Protein AF-A0A2J8TW98-F1 (afdb_monomer_lite)

Foldseek 3Di:
DCCVPQQPDDDPPWDQKFKWKFWPPPPDPPDDDDDDDDDDDTDIDIDMDGSPDPPDDDVPPVRTPVVVRSVVCCQQTVDKDKDKDFDWDQDPVRDTHTPDMDIDIWGKDQWDDDPVDDPDDTDRNPVDIDTDDPDD

pLDDT: mean 79.81, std 16.51, range [38.72, 96.19]

InterPro domains:
  IPR019141 Protein of unknown function DUF2045 [PTHR21477] (1-136)

Secondary structure (DSSP, 8-state):
-HHHHHTS---TTS--EEEEEEE---------------PPPP-EEEEEEETT-TTPPPTT-TTEEHHHHHHHHHHHHT--EEEEEEEEEE-TTS-EEEEEEEEEEEEEESEE--SSSTTPPPEE-TTPPEEE----

Radius of gyration: 20.68 Å; chains: 1; bounding box: 40×56×58 Å

Organism: Pongo abelii (NCBI:txid9601)

Sequence (136 aa):
MFSTYFMEKWAPRQDDMLFYVRRKLAYSSSESGADGRKAAEPEVEVEVYRRDSKKLPGLGDPDIDWEESVCLNLILQKLDYMVTCAVCTRADGGDIHIHKKKSQQVFASPSKHPMDSKGEESKISYPNIFFMIDSF

Structure (mmCIF, N/CA/C/O backbone):
data_AF-A0A2J8TW98-F1
#
_entry.id   AF-A0A2J8TW98-F1
#
loop_
_atom_site.group_PDB
_atom_site.id
_atom_site.type_symbol
_atom_site.label_atom_id
_atom_site.label_alt_id
_atom_site.label_comp_id
_atom_site.label_asym_id
_atom_site.label_entity_id
_atom_site.label_seq_id
_atom_site.pdbx_PDB_ins_code
_atom_site.Cartn_x
_atom_site.Cartn_y
_atom_site.Cartn_z
_atom_site.occupancy
_atom_site.B_iso_or_equiv
_atom_site.auth_seq_id
_atom_site.auth_comp_id
_atom_site.auth_asym_id
_atom_site.auth_atom_id
_atom_site.pdbx_PDB_model_num
ATOM 1 N N . MET A 1 1 ? -16.839 -4.477 5.425 1.00 66.81 1 MET A N 1
ATOM 2 C CA . MET A 1 1 ? -15.920 -4.585 4.268 1.00 66.81 1 MET A CA 1
ATOM 3 C C . MET A 1 1 ? -14.513 -4.976 4.709 1.00 66.81 1 MET A C 1
ATOM 5 O O . MET A 1 1 ? -13.977 -5.929 4.169 1.00 66.81 1 MET A O 1
ATOM 9 N N . PHE A 1 2 ? -13.924 -4.322 5.715 1.00 79.44 2 PHE A N 1
ATOM 10 C CA . PHE A 1 2 ? -12.594 -4.700 6.218 1.00 79.44 2 PHE A CA 1
ATOM 11 C C . PHE A 1 2 ? -12.524 -6.151 6.747 1.00 79.44 2 PHE A C 1
ATOM 13 O O . PHE A 1 2 ? -11.711 -6.944 6.273 1.00 79.44 2 PHE A O 1
ATOM 20 N N . SER A 1 3 ? -13.435 -6.545 7.648 1.00 75.25 3 SER A N 1
ATOM 21 C CA . SER A 1 3 ? -13.457 -7.895 8.245 1.00 75.25 3 SER A CA 1
ATOM 22 C C . SER A 1 3 ? -13.550 -9.019 7.204 1.00 75.25 3 SER A C 1
ATOM 24 O O . SER A 1 3 ? -12.787 -9.984 7.248 1.00 75.25 3 SER A O 1
ATOM 26 N N . THR A 1 4 ? -14.415 -8.849 6.205 1.00 74.19 4 THR A N 1
ATOM 27 C CA . THR A 1 4 ? -14.681 -9.849 5.163 1.00 74.19 4 THR A CA 1
ATOM 28 C C . THR A 1 4 ? -13.463 -10.151 4.286 1.00 74.19 4 THR A C 1
ATOM 30 O O . THR A 1 4 ? -13.318 -11.270 3.795 1.00 74.19 4 THR A O 1
ATOM 33 N N . TYR A 1 5 ? -12.578 -9.170 4.069 1.00 73.38 5 TYR A N 1
ATOM 34 C CA . TYR A 1 5 ? -11.394 -9.335 3.214 1.00 73.38 5 TYR A CA 1
ATOM 35 C C . TYR A 1 5 ? -10.124 -9.709 3.986 1.00 73.38 5 TYR A C 1
ATOM 37 O O . TYR A 1 5 ? -9.270 -10.414 3.433 1.00 73.38 5 TYR A O 1
ATOM 45 N N . PHE A 1 6 ? -10.000 -9.254 5.236 1.00 78.62 6 PHE A N 1
ATOM 46 C CA . PHE A 1 6 ? -8.739 -9.315 5.982 1.00 78.62 6 PHE A CA 1
ATOM 47 C C . PHE A 1 6 ? -8.799 -10.098 7.296 1.00 78.62 6 PHE A C 1
ATOM 49 O O . PHE A 1 6 ? -7.746 -10.469 7.808 1.00 78.62 6 PHE A O 1
ATOM 56 N N . MET A 1 7 ? -9.989 -10.391 7.831 1.00 74.88 7 MET A N 1
ATOM 57 C CA . MET A 1 7 ? -10.146 -11.150 9.082 1.00 74.88 7 MET A CA 1
ATOM 58 C C . MET A 1 7 ? -10.728 -12.550 8.851 1.00 74.88 7 MET A C 1
ATOM 60 O O . MET A 1 7 ? -10.280 -13.503 9.479 1.00 74.88 7 MET A O 1
ATOM 64 N N . GLU A 1 8 ? -11.693 -12.696 7.940 1.00 67.38 8 GLU A N 1
ATOM 65 C CA . GLU A 1 8 ? -12.462 -13.943 7.780 1.00 67.38 8 GLU A CA 1
ATOM 66 C C . GLU A 1 8 ? -11.818 -14.968 6.828 1.00 67.38 8 GLU A C 1
ATOM 68 O O . GLU A 1 8 ? -12.005 -16.173 6.994 1.00 67.38 8 GLU A O 1
ATOM 73 N N . LYS A 1 9 ? -11.054 -14.524 5.821 1.00 61.97 9 LYS A N 1
ATOM 74 C CA . LYS A 1 9 ? -10.457 -15.407 4.804 1.00 61.97 9 LYS A CA 1
ATOM 75 C C . LYS A 1 9 ? -8.976 -15.633 5.084 1.00 61.97 9 LYS A C 1
ATOM 77 O O . LYS A 1 9 ? -8.152 -14.763 4.814 1.00 61.97 9 LYS A O 1
ATOM 82 N N . TRP A 1 10 ? -8.640 -16.815 5.597 1.00 59.25 10 TRP A N 1
ATOM 83 C CA . TRP A 1 10 ? -7.259 -17.213 5.865 1.00 59.25 10 TRP A CA 1
ATOM 84 C C . TRP A 1 10 ? -6.650 -17.913 4.644 1.00 59.25 10 TRP A C 1
ATOM 86 O O . TRP A 1 10 ? -7.159 -18.938 4.192 1.00 59.25 10 TRP A O 1
ATOM 96 N N . ALA A 1 11 ? -5.556 -17.367 4.111 1.00 61.38 11 ALA A N 1
ATOM 97 C CA . ALA A 1 11 ? -4.718 -18.041 3.126 1.00 61.38 11 ALA A CA 1
ATOM 98 C C . ALA A 1 11 ? -3.327 -18.276 3.748 1.00 61.38 11 ALA A C 1
ATOM 100 O O . ALA A 1 11 ? -2.731 -17.309 4.220 1.00 61.38 11 ALA A O 1
ATOM 101 N N . PRO A 1 12 ? -2.762 -19.500 3.717 1.00 55.34 12 PRO A N 1
ATOM 102 C CA . PRO A 1 12 ? -1.503 -19.848 4.401 1.00 55.34 12 PRO A CA 1
ATOM 103 C C . PRO A 1 12 ? -0.247 -19.049 4.000 1.00 55.34 12 PRO A C 1
ATOM 105 O O . PRO A 1 12 ? 0.811 -19.252 4.582 1.00 55.34 12 PRO A O 1
ATOM 108 N N . ARG A 1 13 ? -0.332 -18.192 2.976 1.00 60.03 13 ARG A N 1
ATOM 109 C CA . ARG A 1 13 ? 0.769 -17.359 2.462 1.00 60.03 13 ARG A CA 1
ATOM 110 C C . ARG A 1 13 ? 0.555 -15.857 2.674 1.00 60.03 13 ARG A C 1
ATOM 112 O O . ARG A 1 13 ? 1.344 -15.072 2.167 1.00 60.03 13 ARG A O 1
ATOM 119 N N . GLN A 1 14 ? -0.528 -15.454 3.338 1.00 67.06 14 GLN A N 1
ATOM 120 C CA . GLN A 1 14 ? -0.832 -14.040 3.555 1.00 67.06 14 GLN A CA 1
ATOM 121 C C . GLN A 1 14 ? -0.274 -13.561 4.889 1.00 67.06 14 GLN A C 1
ATOM 123 O O . GLN A 1 14 ? -0.418 -14.249 5.898 1.00 67.06 14 GLN A O 1
ATOM 128 N N . ASP A 1 15 ? 0.323 -12.371 4.855 1.00 74.00 15 ASP A N 1
ATOM 129 C CA . ASP A 1 15 ? 0.816 -11.637 6.019 1.00 74.00 15 ASP A CA 1
ATOM 130 C C . ASP A 1 15 ? -0.267 -11.564 7.122 1.00 74.00 15 ASP A C 1
ATOM 132 O O . ASP A 1 15 ? -1.473 -11.456 6.839 1.00 74.00 15 ASP A O 1
ATOM 136 N N . ASP A 1 16 ? 0.148 -11.723 8.381 1.00 86.56 16 ASP A N 1
ATOM 137 C CA . ASP A 1 16 ? -0.719 -11.671 9.559 1.00 86.56 16 ASP A CA 1
ATOM 138 C C . ASP A 1 16 ? -0.860 -10.254 10.123 1.00 86.56 16 ASP A C 1
ATOM 140 O O . ASP A 1 16 ? -1.681 -10.038 11.013 1.00 86.56 16 ASP A O 1
ATOM 144 N N . MET A 1 17 ? -0.113 -9.288 9.595 1.00 90.50 17 MET A N 1
ATOM 145 C CA . MET A 1 17 ? -0.207 -7.881 9.961 1.00 90.50 17 MET A CA 1
ATOM 146 C C . MET A 1 17 ? -1.468 -7.238 9.369 1.00 90.50 17 MET A C 1
ATOM 148 O O . MET A 1 17 ? -1.934 -7.594 8.290 1.00 90.50 17 MET A O 1
ATOM 152 N N . LEU A 1 18 ? -2.037 -6.273 10.080 1.00 92.81 18 LEU A N 1
ATOM 153 C CA . LEU A 1 18 ? -3.174 -5.455 9.676 1.00 92.81 18 LEU A CA 1
ATOM 154 C C . LEU A 1 18 ? -2.823 -3.994 9.929 1.00 92.81 18 LEU A C 1
ATOM 156 O O . LEU A 1 18 ? -2.384 -3.641 11.025 1.00 92.81 18 LEU A O 1
ATOM 160 N N . PHE A 1 19 ? -3.030 -3.166 8.911 1.00 94.12 19 PHE A N 1
ATOM 161 C CA . PHE A 1 19 ? -2.696 -1.744 8.937 1.00 94.12 19 PHE A CA 1
ATOM 162 C C . PHE A 1 19 ? -3.965 -0.912 9.117 1.00 94.12 19 PHE A C 1
ATOM 164 O O . PHE A 1 19 ? -4.920 -1.069 8.357 1.00 94.12 19 PHE A O 1
ATOM 171 N N . TYR A 1 20 ? -3.979 -0.029 10.105 1.00 94.50 20 TYR A N 1
ATOM 172 C CA . TYR A 1 20 ? -5.122 0.814 10.428 1.00 94.50 20 TYR A CA 1
ATOM 173 C C . TYR A 1 20 ? -4.718 2.276 10.315 1.00 94.50 20 TYR A C 1
ATOM 175 O O . TYR A 1 20 ? -3.782 2.719 10.973 1.00 94.50 20 TYR A O 1
ATOM 183 N N . VAL A 1 21 ? -5.418 3.018 9.463 1.00 94.50 21 VAL A N 1
ATOM 184 C CA . VAL A 1 21 ? -5.194 4.449 9.260 1.00 94.50 21 VAL A CA 1
ATOM 185 C C . VAL A 1 21 ? -6.082 5.208 10.238 1.00 94.50 21 VAL A C 1
ATOM 187 O O . VAL A 1 21 ? -7.307 5.130 10.155 1.00 94.50 21 VAL A O 1
ATOM 190 N N . ARG A 1 22 ? -5.476 5.936 11.174 1.00 92.25 22 ARG A N 1
ATOM 191 C CA . ARG A 1 22 ? -6.174 6.767 12.158 1.00 92.25 22 ARG A CA 1
ATOM 192 C C . ARG A 1 22 ? -6.080 8.224 11.730 1.00 92.25 22 ARG A C 1
ATOM 194 O O . ARG A 1 22 ? -4.992 8.738 11.460 1.00 92.25 22 ARG A O 1
ATOM 201 N N . ARG A 1 23 ? -7.223 8.908 11.673 1.00 84.94 23 ARG A N 1
ATOM 202 C CA . ARG A 1 23 ? -7.255 10.357 11.442 1.00 84.94 23 ARG A CA 1
ATOM 203 C C . ARG A 1 23 ? -7.297 11.040 12.795 1.00 84.94 23 ARG A C 1
ATOM 205 O O . ARG A 1 23 ? -8.311 10.960 13.485 1.00 84.94 23 ARG A O 1
ATOM 212 N N . LYS A 1 24 ? -6.240 11.762 13.175 1.00 74.12 24 LYS A N 1
ATOM 213 C CA . LYS A 1 24 ? -6.385 12.711 14.280 1.00 74.12 24 LYS A CA 1
ATOM 214 C C . LYS A 1 24 ? -7.264 13.858 13.802 1.00 74.12 24 LYS A C 1
ATOM 216 O O . LYS A 1 24 ? -6.839 14.708 13.021 1.00 74.12 24 LYS A O 1
ATOM 221 N N . LEU A 1 25 ? -8.505 13.887 14.283 1.00 58.28 25 LEU A N 1
ATOM 222 C CA . LEU A 1 25 ? -9.306 15.103 14.254 1.00 58.28 25 LEU A CA 1
ATOM 223 C C . LEU A 1 25 ? -8.503 16.168 15.003 1.00 58.28 25 LEU A C 1
ATOM 225 O O . LEU A 1 25 ? -8.240 16.024 16.197 1.00 58.28 25 LEU A O 1
ATOM 229 N N . ALA A 1 26 ? -8.087 17.219 14.298 1.00 51.19 26 ALA A N 1
ATOM 230 C CA . ALA A 1 26 ? -7.507 18.405 14.908 1.00 51.19 26 ALA A CA 1
ATOM 231 C C . ALA A 1 26 ? -8.598 19.104 15.733 1.00 51.19 26 ALA A C 1
ATOM 233 O O . ALA A 1 26 ? -9.196 20.087 15.298 1.00 51.19 26 ALA A O 1
ATOM 234 N N . TYR A 1 27 ? -8.924 18.563 16.906 1.00 45.75 27 TYR A N 1
ATOM 235 C CA . TYR A 1 27 ? -9.837 19.201 17.838 1.00 45.75 27 TYR A CA 1
ATOM 236 C C . TYR A 1 27 ? -9.094 20.393 18.443 1.00 45.75 27 TYR A C 1
ATOM 238 O O . TYR A 1 27 ? -8.328 20.263 19.391 1.00 45.75 27 TYR A O 1
ATOM 246 N N . SER A 1 28 ? -9.245 21.537 17.774 1.00 45.97 28 SER A N 1
ATOM 247 C CA . SER A 1 28 ? -9.192 22.893 18.317 1.00 45.97 28 SER A CA 1
ATOM 248 C C . SER A 1 28 ? -8.372 23.062 19.603 1.00 45.97 28 SER A C 1
ATOM 250 O O . SER A 1 28 ? -8.918 23.002 20.704 1.00 45.97 28 SER A O 1
ATOM 252 N N . SER A 1 29 ? -7.097 23.437 19.472 1.00 38.72 29 SER A N 1
ATOM 253 C CA . SER A 1 29 ? -6.518 24.344 20.466 1.00 38.72 29 SER A CA 1
ATOM 254 C C . SER A 1 29 ? -7.148 25.716 20.222 1.00 38.72 29 SER A C 1
ATOM 256 O O . SER A 1 29 ? -6.622 26.542 19.477 1.00 38.72 29 SER A O 1
ATOM 258 N N . SER A 1 30 ? -8.344 25.926 20.769 1.00 47.84 30 SER A N 1
ATOM 259 C CA . SER A 1 30 ? -8.847 27.272 21.009 1.00 47.84 30 SER A CA 1
ATOM 260 C C . SER A 1 30 ? -7.894 27.972 21.975 1.00 47.84 30 SER A C 1
ATOM 262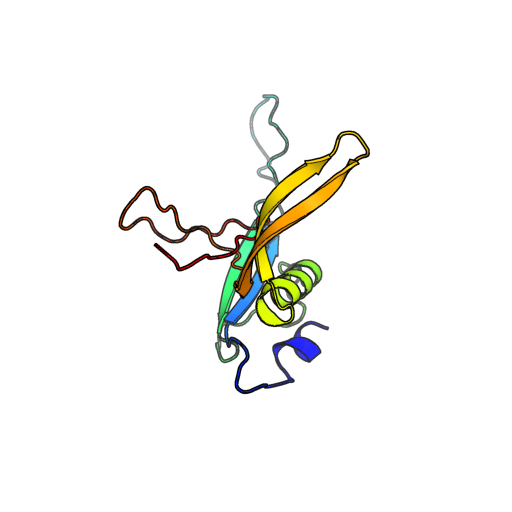 O O . SER A 1 30 ? -7.433 27.359 22.933 1.00 47.84 30 SER A O 1
ATOM 264 N N . GLU A 1 31 ? -7.652 29.252 21.703 1.00 50.19 31 GLU A N 1
ATOM 265 C CA . GLU A 1 31 ? -6.787 30.187 22.432 1.00 50.19 31 GLU A CA 1
ATOM 266 C C . GLU A 1 31 ? -5.290 30.109 22.099 1.00 50.19 31 GLU A C 1
ATOM 268 O O . GLU A 1 31 ? -4.513 29.384 22.714 1.00 50.19 31 GLU A O 1
ATOM 273 N N . SER A 1 32 ? -4.860 30.947 21.147 1.00 40.78 32 SER A N 1
ATOM 274 C CA . SER A 1 32 ? -3.916 32.058 21.396 1.00 40.78 32 SER A CA 1
ATOM 275 C C . SER A 1 32 ? -3.210 32.497 20.109 1.00 40.78 32 SER A C 1
ATOM 277 O O . SER A 1 32 ? -2.424 31.744 19.540 1.00 40.78 32 SER A O 1
ATOM 279 N N . GLY A 1 33 ? -3.411 33.764 19.736 1.00 39.47 33 GLY A N 1
ATOM 280 C CA . GLY A 1 33 ? -2.399 34.560 19.038 1.00 39.47 33 GLY A CA 1
ATOM 281 C C . GLY A 1 33 ? -2.395 34.482 17.514 1.00 39.47 33 GLY A C 1
ATOM 282 O O . GLY A 1 33 ? -2.173 33.435 16.917 1.00 39.47 33 GLY A O 1
ATOM 283 N N . ALA A 1 34 ? -2.599 35.647 16.905 1.00 47.34 34 ALA A N 1
ATOM 284 C CA . ALA A 1 34 ? -2.421 35.919 15.492 1.00 47.34 34 ALA A CA 1
ATOM 285 C C . ALA A 1 34 ? -1.045 35.461 14.985 1.00 47.34 34 ALA A C 1
ATOM 287 O O . ALA A 1 34 ? -0.030 35.967 15.443 1.00 47.34 34 ALA A O 1
ATOM 288 N N . ASP A 1 35 ? -1.025 34.545 14.020 1.00 45.78 35 ASP A N 1
ATOM 289 C CA . ASP A 1 35 ? -0.054 34.556 12.927 1.00 45.78 35 ASP A CA 1
ATOM 290 C C . ASP A 1 35 ? -0.489 33.559 11.850 1.00 45.78 35 ASP A C 1
ATOM 292 O O . ASP A 1 35 ? -1.120 32.546 12.160 1.00 45.78 35 ASP A O 1
ATOM 296 N N . GLY A 1 36 ? -0.194 33.862 10.585 1.00 52.44 36 GLY A N 1
ATOM 297 C CA . GLY A 1 36 ? -0.630 33.123 9.392 1.00 52.44 36 GLY A CA 1
ATOM 298 C C . GLY A 1 36 ? -0.155 31.667 9.345 1.00 52.44 36 GLY A C 1
ATOM 299 O O . GLY A 1 36 ? 0.761 31.318 8.601 1.00 52.44 36 GLY A O 1
ATOM 300 N N . ARG A 1 37 ? -0.787 30.794 10.133 1.00 46.53 37 ARG A N 1
ATOM 301 C CA . ARG A 1 37 ? -0.489 29.363 10.184 1.00 46.53 37 ARG A CA 1
ATOM 302 C C . ARG A 1 37 ? -1.025 28.688 8.925 1.00 46.53 37 ARG A C 1
ATOM 304 O O . ARG A 1 37 ? -2.231 28.665 8.688 1.00 46.53 37 ARG A O 1
ATOM 311 N N . LYS A 1 38 ? -0.109 28.100 8.144 1.00 49.66 38 LYS A N 1
ATOM 312 C CA . LYS A 1 38 ? -0.422 27.008 7.210 1.00 49.66 38 LYS A CA 1
ATOM 313 C C . LYS A 1 38 ? -1.374 26.054 7.932 1.00 49.66 38 LYS A C 1
ATOM 315 O O . LYS A 1 38 ? -1.080 25.685 9.071 1.00 49.66 38 LYS A O 1
ATOM 320 N N . ALA A 1 39 ? -2.503 25.715 7.309 1.00 53.28 39 ALA A N 1
ATOM 321 C CA . ALA A 1 39 ? -3.402 24.694 7.834 1.00 53.28 39 ALA A CA 1
ATOM 322 C C . ALA A 1 39 ? -2.547 23.484 8.228 1.00 53.28 39 ALA A C 1
ATOM 324 O O . ALA A 1 39 ? -1.782 22.991 7.399 1.00 53.28 39 ALA A O 1
ATOM 325 N N . ALA A 1 40 ? -2.578 23.105 9.508 1.00 54.56 40 ALA A N 1
ATOM 326 C CA . ALA A 1 40 ? -1.865 21.928 9.976 1.00 54.56 40 ALA A CA 1
ATOM 327 C C . ALA A 1 40 ? -2.373 20.754 9.138 1.00 54.56 40 ALA A C 1
ATOM 329 O O . ALA A 1 40 ? -3.579 20.493 9.137 1.00 54.56 40 ALA A O 1
ATOM 330 N N . GLU A 1 41 ? -1.491 20.126 8.356 1.00 57.38 41 GLU A N 1
ATOM 331 C CA . GLU A 1 41 ? -1.890 18.940 7.611 1.00 57.38 41 GLU A CA 1
ATOM 332 C C . GLU A 1 41 ? -2.415 17.911 8.615 1.00 57.38 41 GLU A C 1
ATOM 334 O O . GLU A 1 41 ? -1.836 17.782 9.701 1.00 57.38 41 GLU A O 1
ATOM 339 N N . PRO A 1 42 ? -3.540 17.243 8.313 1.00 59.25 42 PRO A N 1
ATOM 340 C CA . PRO A 1 42 ? -4.094 16.243 9.207 1.00 59.25 42 PRO A CA 1
ATOM 341 C C . PRO A 1 42 ? -3.005 15.217 9.524 1.00 59.25 42 PRO A C 1
ATOM 343 O O . PRO A 1 42 ? -2.442 14.597 8.624 1.00 59.25 42 PRO A O 1
ATOM 346 N N . GLU A 1 43 ? -2.676 15.081 10.807 1.00 72.75 43 GLU A N 1
ATOM 347 C CA . GLU A 1 43 ? -1.691 14.107 11.259 1.00 72.75 43 GLU A CA 1
ATOM 348 C C . GLU A 1 43 ? -2.324 12.719 11.097 1.00 72.75 43 GLU A C 1
ATOM 350 O O . GLU A 1 43 ? -3.272 12.360 11.803 1.00 72.75 43 GLU A O 1
ATOM 355 N N . VAL A 1 44 ? -1.853 11.979 10.094 1.00 83.06 44 VAL A N 1
ATOM 356 C CA . VAL A 1 44 ? -2.293 10.613 9.817 1.00 83.06 44 VAL A CA 1
ATOM 357 C C . VAL A 1 44 ? -1.331 9.652 10.495 1.00 83.06 44 VAL A C 1
ATOM 359 O O . VAL A 1 44 ? -0.123 9.697 10.264 1.00 83.06 44 VAL A O 1
ATOM 362 N N . GLU A 1 45 ? -1.878 8.768 11.320 1.00 90.19 45 GLU A N 1
ATOM 363 C CA . GLU A 1 45 ? -1.122 7.750 12.039 1.00 90.19 45 GLU A CA 1
ATOM 364 C C . GLU A 1 45 ? -1.497 6.367 11.501 1.00 90.19 45 GLU A C 1
ATOM 366 O O . GLU A 1 45 ? -2.671 6.092 11.250 1.00 90.19 45 GLU A O 1
ATOM 371 N N . VAL A 1 46 ? -0.503 5.502 11.286 1.00 92.69 46 VAL A N 1
ATOM 372 C CA . VAL A 1 46 ? -0.736 4.112 10.874 1.00 92.69 46 VAL A CA 1
ATOM 373 C C . VAL A 1 46 ? -0.399 3.199 12.038 1.00 92.69 46 VAL A C 1
ATOM 375 O O . VAL A 1 46 ? 0.766 3.037 12.398 1.00 92.69 46 VAL A O 1
ATOM 378 N N . GLU A 1 47 ? -1.426 2.578 12.600 1.00 93.62 47 GLU A N 1
ATOM 379 C CA . GLU A 1 47 ? -1.282 1.550 13.619 1.00 93.62 47 GLU A CA 1
ATOM 380 C C . GLU A 1 47 ? -1.168 0.181 12.950 1.00 93.62 47 GLU A C 1
ATOM 382 O O . GLU A 1 47 ? -1.856 -0.115 11.968 1.00 93.62 47 GLU A O 1
ATOM 387 N N . VAL A 1 48 ? -0.297 -0.675 13.484 1.00 92.56 48 VAL A N 1
ATOM 388 C CA . VAL A 1 48 ? -0.068 -2.008 12.928 1.00 92.56 48 VAL A CA 1
ATOM 389 C C . VAL A 1 48 ? -0.243 -3.053 14.011 1.00 92.56 48 VAL A C 1
ATOM 391 O O . VAL A 1 48 ? 0.405 -3.012 15.057 1.00 92.56 48 VAL A O 1
ATOM 394 N N . TYR A 1 49 ? -1.113 -4.017 13.742 1.00 93.19 49 TYR A N 1
ATOM 395 C CA . TYR A 1 49 ? -1.408 -5.105 14.662 1.00 93.19 49 TYR A CA 1
ATOM 396 C C . TYR A 1 49 ? -1.370 -6.432 13.935 1.00 93.19 49 TYR A C 1
ATOM 398 O O . TYR A 1 49 ? -1.755 -6.524 12.776 1.00 93.19 49 TYR A O 1
ATOM 406 N N . ARG A 1 50 ? -0.997 -7.494 14.644 1.00 90.25 50 ARG A N 1
ATOM 407 C CA . ARG A 1 50 ? -1.287 -8.842 14.161 1.00 90.25 50 ARG A CA 1
ATOM 408 C C . ARG A 1 50 ? -2.783 -9.116 14.204 1.00 90.25 50 ARG A C 1
ATOM 410 O O . ARG A 1 50 ? -3.476 -8.661 15.114 1.00 90.25 50 ARG A O 1
ATOM 417 N N . ARG A 1 51 ? -3.268 -9.912 13.256 1.00 88.12 51 ARG A N 1
ATOM 418 C CA . ARG A 1 51 ? -4.672 -10.316 13.100 1.00 88.12 51 ARG A CA 1
ATOM 419 C C . ARG A 1 51 ? -5.246 -11.022 14.332 1.00 88.12 51 ARG A C 1
ATOM 421 O O . ARG A 1 51 ? -6.452 -10.985 14.535 1.00 88.12 51 ARG A O 1
ATOM 428 N N . ASP A 1 52 ? -4.416 -11.669 15.142 1.00 88.31 52 ASP A N 1
ATOM 429 C CA . ASP A 1 52 ? -4.813 -12.351 16.381 1.00 88.31 52 ASP A CA 1
ATOM 430 C C . ASP A 1 52 ? -4.649 -11.478 17.642 1.00 88.31 52 ASP A C 1
ATOM 432 O O . ASP A 1 52 ? -4.879 -11.934 18.766 1.00 88.31 52 ASP A O 1
ATOM 436 N N . SER A 1 53 ? -4.265 -10.210 17.476 1.00 91.06 53 SER A N 1
ATOM 437 C CA . SER A 1 53 ? -4.053 -9.292 18.588 1.00 91.06 53 SER A CA 1
ATOM 438 C C . SER A 1 53 ? -5.347 -9.039 19.361 1.00 91.06 53 SER A C 1
ATOM 440 O O . SER A 1 53 ? -6.398 -8.728 18.807 1.00 91.06 53 SER A O 1
ATOM 442 N N . LYS A 1 54 ? -5.254 -9.056 20.693 1.00 90.75 54 LYS A N 1
ATOM 443 C CA . LYS A 1 54 ? -6.354 -8.639 21.582 1.00 90.75 54 LYS A CA 1
ATOM 444 C C . LYS A 1 54 ? -6.567 -7.121 21.609 1.00 90.75 54 LYS A C 1
ATOM 446 O O . LYS A 1 54 ? -7.500 -6.658 22.253 1.00 90.75 54 LYS A O 1
ATOM 451 N N . LYS A 1 55 ? -5.674 -6.356 20.974 1.00 92.50 55 LYS A N 1
ATOM 452 C CA . LYS A 1 55 ? -5.681 -4.885 20.938 1.00 92.50 55 LYS A CA 1
ATOM 453 C C . LYS A 1 55 ? -6.192 -4.327 19.607 1.00 92.50 55 LYS A C 1
ATOM 455 O O . LYS A 1 55 ? -5.930 -3.169 19.314 1.00 92.50 55 LYS A O 1
ATOM 460 N N . LEU A 1 56 ? -6.842 -5.151 18.783 1.00 91.44 56 LEU A N 1
ATOM 461 C CA . LEU A 1 56 ? -7.376 -4.684 17.507 1.00 91.44 56 LEU A CA 1
ATOM 462 C C . LEU A 1 56 ? -8.434 -3.594 17.726 1.00 91.44 56 LEU A C 1
ATOM 464 O O . LEU A 1 56 ? -9.258 -3.741 18.637 1.00 91.44 56 LEU A O 1
ATOM 468 N N . PRO A 1 57 ? -8.455 -2.546 16.883 1.00 92.31 57 PRO A N 1
ATOM 469 C CA . PRO A 1 57 ? -9.530 -1.566 16.887 1.00 92.31 57 PRO A CA 1
ATOM 470 C C . PRO A 1 57 ? -10.899 -2.235 16.717 1.00 92.31 57 PRO A C 1
ATOM 472 O O . PRO A 1 57 ? -11.058 -3.185 15.941 1.00 92.31 57 PRO A O 1
ATOM 475 N N . GLY A 1 58 ? -11.900 -1.738 17.445 1.00 90.25 58 GLY A N 1
ATOM 476 C CA . GLY A 1 58 ? -13.272 -2.232 17.335 1.00 90.25 58 GLY A CA 1
ATOM 477 C C . GLY A 1 58 ? -13.850 -1.930 15.953 1.00 90.25 58 GLY A C 1
ATOM 478 O O . GLY A 1 58 ? -13.652 -0.841 15.424 1.00 90.25 58 GLY A O 1
ATOM 479 N N . LEU A 1 59 ? -14.582 -2.872 15.352 1.00 87.25 59 LEU A N 1
ATOM 480 C CA . LEU A 1 59 ? -15.223 -2.6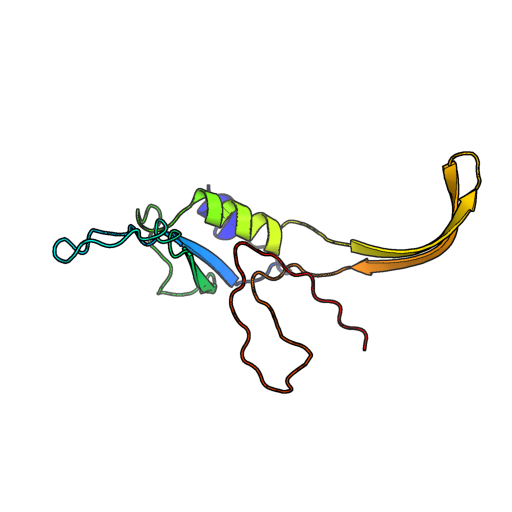37 14.054 1.00 87.25 59 LEU A CA 1
ATOM 481 C C . LEU A 1 59 ? -16.197 -1.453 14.150 1.00 87.25 59 LEU A C 1
ATOM 483 O O . LEU A 1 59 ? -17.141 -1.493 14.936 1.00 87.25 59 LEU A O 1
ATOM 487 N N . GLY A 1 60 ? -15.975 -0.426 13.328 1.00 86.12 60 GLY A N 1
ATOM 488 C CA . GLY A 1 60 ? -16.763 0.808 13.357 1.00 86.12 60 GLY A CA 1
ATOM 489 C C . GLY A 1 60 ? -16.232 1.887 14.305 1.00 86.12 60 GLY A C 1
ATOM 490 O O . GLY A 1 60 ? -16.944 2.861 14.531 1.00 86.12 60 GLY A O 1
ATOM 491 N N . ASP A 1 61 ? -15.010 1.743 14.835 1.00 90.75 61 ASP A N 1
ATOM 492 C CA . ASP A 1 61 ? -14.302 2.829 15.526 1.00 90.75 61 ASP A CA 1
ATOM 493 C C . ASP A 1 61 ? -14.287 4.092 14.631 1.00 90.75 61 ASP A C 1
ATOM 495 O O . ASP A 1 61 ? -13.803 4.006 13.495 1.00 90.75 61 ASP A O 1
ATOM 499 N N . PRO A 1 62 ? -14.856 5.228 15.087 1.00 89.69 62 PRO A N 1
ATOM 500 C CA . PRO A 1 62 ? -14.982 6.447 14.286 1.00 89.69 62 PRO A CA 1
ATOM 501 C C . PRO A 1 62 ? -13.649 7.162 14.030 1.00 89.69 62 PRO A C 1
ATOM 503 O O . PRO A 1 62 ? -13.568 7.960 13.096 1.00 89.69 62 PRO A O 1
ATOM 506 N N . ASP A 1 63 ? -12.612 6.881 14.822 1.00 90.19 63 ASP A N 1
ATOM 507 C CA . ASP A 1 63 ? -11.286 7.479 14.640 1.00 90.19 63 ASP A CA 1
ATOM 508 C C . ASP A 1 63 ? -10.479 6.766 13.542 1.00 90.19 63 ASP A C 1
ATOM 510 O O . ASP A 1 63 ? -9.488 7.301 13.029 1.00 90.19 63 ASP A O 1
ATOM 514 N N . ILE A 1 64 ? -10.903 5.551 13.180 1.00 93.06 64 ILE A N 1
ATOM 515 C CA . ILE A 1 64 ? -10.298 4.756 12.120 1.00 93.06 64 ILE A CA 1
ATOM 516 C C . ILE A 1 64 ? -10.924 5.134 10.785 1.00 93.06 64 ILE A C 1
ATOM 518 O O . ILE A 1 64 ? -12.132 5.038 10.558 1.00 93.06 64 ILE A O 1
ATOM 522 N N . ASP A 1 65 ? -10.061 5.503 9.852 1.00 93.12 65 ASP A N 1
ATOM 523 C CA . ASP A 1 65 ? -10.414 5.609 8.455 1.00 93.12 65 ASP A CA 1
ATOM 524 C C . ASP A 1 65 ? -10.465 4.211 7.838 1.00 93.12 65 ASP A C 1
ATOM 526 O O . ASP A 1 65 ? -9.469 3.660 7.360 1.00 93.12 65 ASP A O 1
ATOM 530 N N . TRP A 1 66 ? -11.640 3.591 7.908 1.00 92.62 66 TRP A N 1
ATOM 531 C CA . TRP A 1 66 ? -11.850 2.237 7.401 1.00 92.62 66 TRP A CA 1
ATOM 532 C C . TRP A 1 66 ? -11.664 2.129 5.889 1.00 92.62 66 TRP A C 1
ATOM 534 O O . TRP A 1 66 ? -11.285 1.059 5.416 1.00 92.62 66 TRP A O 1
ATOM 544 N N . GLU A 1 67 ? -11.931 3.197 5.138 1.00 92.81 67 GLU A N 1
ATOM 545 C CA . GLU A 1 67 ? -11.755 3.211 3.687 1.00 92.81 67 GLU A CA 1
ATOM 546 C C . GLU A 1 67 ? -10.266 3.191 3.341 1.00 92.81 67 GLU A C 1
ATOM 548 O O . GLU A 1 67 ? -9.808 2.256 2.680 1.00 92.81 67 GLU A O 1
ATOM 553 N N . GLU A 1 68 ? -9.493 4.126 3.897 1.00 93.50 68 GLU A N 1
ATOM 554 C CA . GLU A 1 68 ? -8.035 4.165 3.725 1.00 93.50 68 GLU A CA 1
ATOM 555 C C . GLU A 1 68 ? -7.367 2.892 4.263 1.00 93.50 68 GLU A C 1
ATOM 557 O O . GLU A 1 68 ? -6.476 2.330 3.625 1.00 93.50 68 GLU A O 1
ATOM 562 N N . SER A 1 69 ? -7.850 2.353 5.388 1.00 94.31 69 SER A N 1
ATOM 563 C CA . SER A 1 69 ? -7.360 1.081 5.934 1.00 94.31 69 SER A CA 1
ATOM 564 C C . SER A 1 69 ? -7.610 -0.081 4.967 1.00 94.31 69 SER A C 1
ATOM 566 O O . SER A 1 69 ? -6.712 -0.889 4.732 1.00 94.31 69 SER A O 1
ATOM 568 N N . VAL A 1 70 ? -8.801 -0.187 4.362 1.00 93.38 70 VAL A N 1
ATOM 569 C CA . VAL A 1 70 ? -9.067 -1.215 3.339 1.00 93.38 70 VAL A CA 1
ATOM 570 C C . VAL A 1 70 ? -8.124 -1.037 2.150 1.00 93.38 70 VAL A C 1
ATOM 572 O O . VAL A 1 70 ? -7.481 -2.009 1.752 1.00 93.38 70 VAL A O 1
ATOM 575 N N . CYS A 1 71 ? -8.005 0.179 1.615 1.00 93.69 71 CYS A N 1
ATOM 576 C CA . CYS A 1 71 ? -7.137 0.487 0.478 1.00 93.69 71 CYS A CA 1
ATOM 577 C C . CYS A 1 71 ? -5.678 0.108 0.753 1.00 93.69 71 CYS A C 1
ATOM 579 O O . CYS A 1 71 ? -5.065 -0.612 -0.039 1.00 93.69 71 CYS A O 1
ATOM 581 N N . LEU A 1 7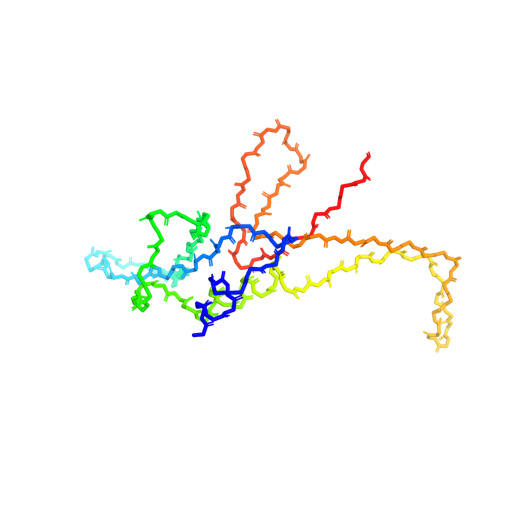2 ? -5.145 0.513 1.906 1.00 94.19 72 LEU A N 1
ATOM 582 C CA . LEU A 1 72 ? -3.775 0.220 2.302 1.00 94.19 72 LEU A CA 1
ATOM 583 C C . LEU A 1 72 ? -3.527 -1.289 2.408 1.00 94.19 72 LEU A C 1
ATOM 585 O O . LEU A 1 72 ? -2.565 -1.794 1.835 1.00 94.19 72 LEU A O 1
ATOM 589 N N . ASN A 1 73 ? -4.407 -2.047 3.068 1.00 93.44 73 ASN A N 1
ATOM 590 C CA . ASN A 1 73 ? -4.219 -3.498 3.182 1.00 93.44 73 ASN A CA 1
ATOM 591 C C . ASN A 1 73 ? -4.383 -4.214 1.829 1.00 93.44 73 ASN A C 1
ATOM 593 O O . ASN A 1 73 ? -3.718 -5.224 1.594 1.00 93.44 73 ASN A O 1
ATOM 597 N N . LEU A 1 74 ? -5.222 -3.708 0.916 1.00 92.19 74 LEU A N 1
ATOM 598 C CA . LEU A 1 74 ? -5.309 -4.247 -0.446 1.00 92.19 74 LEU A CA 1
ATOM 599 C C . LEU A 1 74 ? -3.975 -4.083 -1.180 1.00 92.19 74 LEU A C 1
ATOM 601 O O . LEU A 1 74 ? -3.462 -5.064 -1.719 1.00 92.19 74 LEU A O 1
ATOM 605 N N . ILE A 1 75 ? -3.411 -2.872 -1.147 1.00 92.88 75 ILE A N 1
ATOM 606 C CA . ILE A 1 75 ? -2.110 -2.547 -1.744 1.00 92.88 75 ILE A CA 1
ATOM 607 C C . ILE A 1 75 ? -1.024 -3.455 -1.172 1.00 92.88 75 ILE A C 1
ATOM 609 O O . ILE A 1 75 ? -0.290 -4.081 -1.923 1.00 92.88 75 ILE A O 1
ATOM 613 N N . LEU A 1 76 ? -0.942 -3.577 0.152 1.00 91.50 76 LEU A N 1
ATOM 614 C CA . LEU A 1 76 ? 0.158 -4.296 0.791 1.00 91.50 76 LEU A CA 1
ATOM 615 C C . LEU A 1 76 ? 0.049 -5.825 0.681 1.00 91.50 76 LEU A C 1
ATOM 617 O O . LEU A 1 76 ? 1.075 -6.497 0.669 1.00 91.50 76 LEU A O 1
ATOM 621 N N . GLN A 1 77 ? -1.163 -6.389 0.623 1.00 88.06 77 GLN A N 1
ATOM 622 C CA . GLN A 1 77 ? -1.359 -7.834 0.848 1.00 88.06 77 GLN A CA 1
ATOM 623 C C . GLN A 1 77 ? -2.056 -8.584 -0.284 1.00 88.06 77 GLN A C 1
ATOM 625 O O . GLN A 1 77 ? -2.042 -9.818 -0.293 1.00 88.06 77 GLN A O 1
ATOM 630 N N . LYS A 1 78 ? -2.753 -7.886 -1.187 1.00 87.44 78 LYS A N 1
ATOM 631 C CA . LYS A 1 78 ? -3.589 -8.523 -2.220 1.00 87.44 78 LYS A CA 1
ATOM 632 C C . LYS A 1 78 ? -3.119 -8.226 -3.643 1.00 87.44 78 LYS A C 1
ATOM 634 O O . LYS A 1 78 ? -3.677 -8.809 -4.570 1.00 87.44 78 LYS A O 1
ATOM 639 N N . LEU A 1 79 ? -2.126 -7.354 -3.816 1.00 89.75 79 LEU A N 1
ATOM 640 C CA . LEU A 1 79 ? -1.543 -7.012 -5.110 1.00 89.75 79 LEU A CA 1
ATOM 641 C C . LEU A 1 79 ? -0.117 -7.556 -5.230 1.00 89.75 79 LEU A C 1
ATOM 643 O O . LEU A 1 79 ? 0.671 -7.483 -4.291 1.00 89.75 79 LEU A O 1
ATOM 647 N N . ASP A 1 80 ? 0.208 -8.072 -6.415 1.00 91.19 80 ASP A N 1
ATOM 648 C CA . ASP A 1 80 ? 1.556 -8.500 -6.775 1.00 91.19 80 ASP A CA 1
ATOM 649 C C . ASP A 1 80 ? 2.266 -7.391 -7.557 1.00 91.19 80 ASP A C 1
ATOM 651 O O . ASP A 1 80 ? 1.735 -6.868 -8.540 1.00 91.19 80 ASP A O 1
ATOM 655 N N . TYR A 1 81 ? 3.496 -7.063 -7.154 1.00 92.69 81 TYR A N 1
ATOM 656 C CA . TYR A 1 81 ? 4.298 -6.022 -7.793 1.00 92.69 81 TYR A CA 1
ATOM 657 C C . TYR A 1 81 ? 5.546 -6.593 -8.450 1.00 92.69 81 TYR A C 1
ATOM 659 O O . TYR A 1 81 ? 6.231 -7.460 -7.906 1.00 92.69 81 TYR A O 1
ATOM 667 N N . MET A 1 82 ? 5.873 -6.058 -9.625 1.00 93.81 82 MET A N 1
ATOM 668 C CA . MET A 1 82 ? 7.061 -6.432 -10.380 1.00 93.81 82 MET A CA 1
ATOM 669 C C . MET A 1 82 ? 7.804 -5.182 -10.837 1.00 93.81 82 MET A C 1
ATOM 671 O O . MET A 1 82 ? 7.292 -4.397 -11.634 1.00 93.81 82 MET A O 1
ATOM 675 N N . VAL A 1 83 ? 9.039 -5.020 -10.371 1.00 93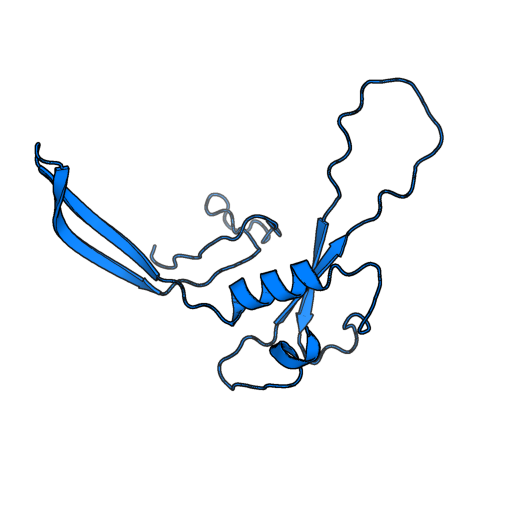.81 83 VAL A N 1
ATOM 676 C CA . VAL A 1 83 ? 9.949 -3.989 -10.875 1.00 93.81 83 VAL A CA 1
ATOM 677 C C . VAL A 1 83 ? 10.690 -4.553 -12.073 1.00 93.81 83 VAL A C 1
ATOM 679 O O . VAL A 1 83 ? 11.248 -5.646 -12.013 1.00 93.81 83 VAL A O 1
ATOM 682 N N . THR A 1 84 ? 10.697 -3.805 -13.175 1.00 93.75 84 THR A N 1
ATOM 683 C CA . THR A 1 84 ? 11.414 -4.178 -14.396 1.00 93.75 84 THR A CA 1
ATOM 684 C C . THR A 1 84 ? 12.400 -3.085 -14.773 1.00 93.75 84 THR A C 1
ATOM 686 O O . THR A 1 84 ? 12.009 -1.946 -15.001 1.00 93.75 84 THR A O 1
ATOM 689 N N . CYS A 1 85 ? 13.675 -3.451 -14.876 1.00 93.12 85 CYS A N 1
ATOM 690 C CA . CYS A 1 85 ? 14.731 -2.603 -15.416 1.00 93.12 85 CYS A CA 1
ATOM 691 C C . CYS A 1 85 ? 15.134 -3.124 -16.799 1.00 93.12 85 CYS A C 1
ATOM 693 O O . CYS A 1 85 ? 15.358 -4.328 -16.971 1.00 93.12 85 CYS A O 1
ATOM 695 N N . ALA A 1 86 ? 15.217 -2.233 -17.786 1.00 95.12 86 ALA A N 1
ATOM 696 C CA . ALA A 1 86 ? 15.559 -2.584 -19.156 1.00 95.12 86 ALA A CA 1
ATOM 697 C C . ALA A 1 86 ? 16.566 -1.601 -19.767 1.00 95.12 86 ALA A C 1
ATOM 699 O O . ALA A 1 86 ? 16.482 -0.395 -19.557 1.00 95.12 86 ALA A O 1
ATOM 700 N N . VAL A 1 87 ? 17.511 -2.140 -20.538 1.00 96.19 87 VAL A N 1
ATOM 701 C CA . VAL A 1 87 ? 18.443 -1.380 -21.374 1.00 96.19 87 VAL A CA 1
ATOM 702 C C . VAL A 1 87 ? 17.840 -1.303 -22.766 1.00 96.19 87 VAL A C 1
ATOM 704 O O . VAL A 1 87 ? 17.636 -2.342 -23.398 1.00 96.19 87 VAL A O 1
ATOM 707 N N . CYS A 1 88 ? 17.563 -0.089 -23.238 1.00 95.25 88 CYS A N 1
ATOM 708 C CA . CYS A 1 88 ? 16.848 0.132 -24.489 1.00 95.25 88 CYS A CA 1
ATOM 709 C C . CYS A 1 88 ? 17.514 1.207 -25.355 1.00 95.25 88 CYS A C 1
ATOM 711 O O . CYS A 1 88 ? 18.119 2.139 -24.831 1.00 95.25 88 CYS A O 1
ATOM 713 N N . THR A 1 89 ? 17.329 1.117 -26.671 1.00 95.12 89 THR A N 1
ATOM 714 C CA . THR A 1 89 ? 17.586 2.224 -27.603 1.00 95.12 89 THR A CA 1
ATOM 715 C C . THR A 1 89 ? 16.257 2.745 -28.120 1.00 95.12 89 THR A C 1
ATOM 717 O O . THR A 1 89 ? 15.402 1.963 -28.531 1.00 95.12 89 THR A O 1
ATOM 720 N N . ARG A 1 90 ? 16.083 4.066 -28.102 1.00 92.81 90 ARG A N 1
ATOM 721 C CA . ARG A 1 90 ? 14.945 4.738 -28.726 1.00 92.81 90 ARG A CA 1
ATOM 722 C C . ARG A 1 90 ? 15.354 5.174 -30.129 1.00 92.81 90 ARG A C 1
ATOM 724 O O . ARG A 1 90 ? 16.323 5.915 -30.259 1.00 92.81 90 ARG A O 1
ATOM 731 N N . ALA A 1 91 ? 14.654 4.692 -31.149 1.00 88.00 91 ALA A N 1
ATOM 732 C CA . ALA A 1 91 ? 14.849 5.147 -32.521 1.00 88.00 91 ALA A CA 1
ATOM 733 C C . ALA A 1 91 ? 14.177 6.514 -32.741 1.00 88.00 91 ALA A C 1
ATOM 735 O O . ALA A 1 91 ? 13.246 6.875 -32.015 1.00 88.00 91 ALA A O 1
ATOM 736 N N . ASP A 1 92 ? 14.597 7.245 -33.776 1.00 82.50 92 ASP A N 1
ATOM 737 C CA . ASP A 1 92 ? 14.061 8.577 -34.109 1.00 82.50 92 ASP A CA 1
ATOM 738 C C . ASP A 1 92 ? 12.547 8.558 -34.405 1.00 82.50 92 ASP A C 1
ATOM 740 O O . ASP A 1 92 ? 11.852 9.545 -34.176 1.00 82.50 92 ASP A O 1
ATOM 744 N N . GLY A 1 93 ? 12.012 7.407 -34.832 1.00 83.81 93 GLY A N 1
ATOM 745 C CA . GLY A 1 93 ? 10.575 7.167 -35.030 1.00 83.81 93 GLY A CA 1
ATOM 746 C C . GLY A 1 93 ? 9.772 6.911 -33.746 1.00 83.81 93 GLY A C 1
ATOM 747 O O . GLY A 1 93 ? 8.562 6.729 -33.815 1.00 83.81 93 GLY A O 1
ATOM 748 N N . GLY A 1 94 ? 10.418 6.894 -32.575 1.00 83.94 94 GLY A N 1
ATOM 749 C CA . GLY A 1 94 ? 9.773 6.687 -31.274 1.00 83.94 94 GLY A CA 1
ATOM 750 C C . GLY A 1 94 ? 9.734 5.238 -30.783 1.00 83.94 94 GLY A C 1
ATOM 751 O O . GLY A 1 94 ? 9.457 5.027 -29.602 1.00 83.94 94 GLY A O 1
ATOM 752 N N . ASP A 1 95 ? 10.073 4.263 -31.630 1.00 90.12 95 ASP A N 1
ATOM 753 C CA . ASP A 1 95 ? 10.125 2.850 -31.247 1.00 90.12 95 ASP A CA 1
ATOM 754 C C . ASP A 1 95 ? 11.250 2.572 -30.239 1.00 90.12 95 ASP A C 1
ATOM 756 O O . ASP A 1 95 ? 12.388 3.033 -30.386 1.00 90.12 95 ASP A O 1
ATOM 760 N N . ILE A 1 96 ? 10.931 1.793 -29.201 1.00 93.00 96 ILE A N 1
ATOM 761 C CA . ILE A 1 96 ? 11.861 1.397 -28.137 1.00 93.00 96 ILE A CA 1
ATOM 762 C C . ILE A 1 96 ? 12.312 -0.043 -28.388 1.00 93.00 96 ILE A C 1
ATOM 764 O O . ILE A 1 96 ? 11.536 -0.986 -28.233 1.00 93.00 96 ILE A O 1
ATOM 768 N N . HIS A 1 97 ? 13.587 -0.227 -28.721 1.00 93.19 97 HIS A N 1
ATOM 769 C CA . HIS A 1 97 ? 14.206 -1.544 -28.833 1.00 93.19 97 HIS A CA 1
ATOM 770 C C . HIS A 1 97 ? 14.820 -1.963 -27.494 1.00 93.19 97 HIS A C 1
ATOM 772 O O . HIS A 1 97 ? 15.690 -1.264 -26.977 1.00 93.19 97 HIS A O 1
ATOM 778 N N . ILE A 1 98 ? 14.388 -3.096 -26.934 1.00 95.56 98 ILE A N 1
ATOM 779 C CA . ILE A 1 98 ? 14.866 -3.617 -25.644 1.00 95.56 98 ILE A CA 1
ATOM 780 C C . ILE A 1 98 ? 16.037 -4.581 -25.878 1.00 95.56 98 ILE A C 1
ATOM 782 O O . ILE A 1 98 ? 15.835 -5.677 -26.391 1.00 95.56 98 ILE A O 1
ATOM 786 N N . HIS A 1 99 ? 17.239 -4.216 -25.431 1.00 95.25 99 HIS A N 1
ATOM 787 C CA . HIS A 1 99 ? 18.444 -5.057 -25.525 1.00 95.25 99 HIS A CA 1
ATOM 788 C C . HIS A 1 99 ? 18.511 -6.106 -24.420 1.00 95.25 99 HIS A C 1
ATOM 790 O O . HIS A 1 99 ? 18.879 -7.257 -24.637 1.00 95.25 99 HIS A O 1
ATOM 796 N N . LYS A 1 100 ? 18.175 -5.695 -23.195 1.00 95.69 100 LYS A N 1
ATOM 797 C CA . LYS A 1 100 ? 18.187 -6.554 -22.011 1.00 95.69 100 LYS A CA 1
ATOM 798 C C . LYS A 1 100 ? 17.119 -6.077 -21.049 1.00 95.69 100 LYS A C 1
ATOM 800 O O . LYS A 1 100 ? 16.983 -4.878 -20.845 1.00 95.69 100 LYS A O 1
ATOM 805 N N . LYS A 1 101 ? 16.401 -7.004 -20.423 1.00 95.81 101 LYS A N 1
ATOM 806 C CA . LYS A 1 101 ? 15.463 -6.704 -19.338 1.00 95.81 101 LYS A CA 1
ATOM 807 C C . LYS A 1 101 ? 15.672 -7.661 -18.176 1.00 95.81 101 LYS A C 1
ATOM 809 O O . LYS A 1 101 ? 15.973 -8.834 -18.390 1.00 95.81 101 LYS A O 1
ATOM 814 N N . LYS A 1 102 ? 15.497 -7.161 -16.960 1.00 94.31 102 LYS A N 1
ATOM 815 C CA . LYS A 1 102 ? 15.415 -7.957 -15.739 1.00 94.31 102 LYS A CA 1
ATOM 816 C C . LYS A 1 102 ? 14.183 -7.509 -14.972 1.00 94.31 102 LYS A C 1
ATOM 818 O O . LYS A 1 102 ? 14.004 -6.315 -14.745 1.00 94.31 102 LYS A O 1
ATOM 823 N N . SER A 1 103 ? 13.373 -8.478 -14.576 1.00 94.50 103 SER A N 1
ATOM 824 C CA . SER A 1 103 ? 12.184 -8.258 -13.765 1.00 94.50 103 SER A CA 1
ATOM 825 C C . SER A 1 103 ? 12.339 -8.993 -12.443 1.00 94.50 103 SER A C 1
ATOM 827 O O . SER A 1 103 ? 12.857 -10.110 -12.413 1.00 94.50 103 SER A O 1
ATOM 829 N N . GLN A 1 104 ? 11.920 -8.357 -11.358 1.00 92.25 104 GLN A N 1
ATOM 830 C CA . GLN A 1 104 ? 11.972 -8.902 -10.009 1.00 92.25 104 GLN A CA 1
ATOM 831 C C . GLN A 1 104 ? 10.645 -8.618 -9.314 1.00 92.25 104 GLN A C 1
ATOM 833 O O . GLN A 1 104 ? 10.122 -7.506 -9.404 1.00 92.25 104 GLN A O 1
ATOM 838 N N . GLN A 1 105 ? 10.100 -9.629 -8.639 1.00 92.50 105 GLN A N 1
ATOM 839 C CA . GLN A 1 105 ? 8.966 -9.432 -7.745 1.00 92.50 105 GLN A CA 1
ATOM 840 C C . GLN A 1 105 ? 9.432 -8.637 -6.524 1.00 92.50 105 GLN A C 1
ATOM 842 O O . GLN A 1 105 ? 10.477 -8.945 -5.952 1.00 92.50 105 GLN A O 1
ATOM 847 N N . VAL A 1 106 ? 8.667 -7.617 -6.155 1.00 91.94 106 VAL A N 1
ATOM 848 C CA . VAL A 1 106 ? 8.948 -6.745 -5.011 1.00 91.94 106 VAL A CA 1
ATOM 849 C C . VAL A 1 106 ? 7.731 -6.686 -4.101 1.00 91.94 106 VAL A C 1
ATOM 851 O O . VAL A 1 106 ? 6.614 -6.979 -4.529 1.00 91.94 106 VAL A O 1
ATOM 854 N N . PHE A 1 107 ? 7.945 -6.274 -2.857 1.00 89.50 107 PHE A N 1
ATOM 855 C CA . PHE A 1 107 ? 6.883 -6.136 -1.867 1.00 89.50 107 PHE A CA 1
ATOM 856 C C . PHE A 1 107 ? 6.686 -4.668 -1.507 1.00 89.50 107 PHE A C 1
ATOM 858 O O . PHE A 1 107 ? 7.658 -3.927 -1.331 1.00 89.50 107 PHE A O 1
ATOM 865 N N . ALA A 1 108 ? 5.422 -4.260 -1.434 1.00 91.56 108 ALA A N 1
ATOM 866 C CA . ALA A 1 108 ? 5.033 -2.935 -0.986 1.00 91.56 108 ALA A CA 1
ATOM 867 C C . ALA A 1 108 ? 5.209 -2.817 0.537 1.00 91.56 108 ALA A C 1
ATOM 869 O O . ALA A 1 108 ? 4.942 -3.759 1.278 1.00 91.56 108 ALA A O 1
ATOM 870 N N . SER A 1 109 ? 5.632 -1.646 1.000 1.00 89.94 109 SER A N 1
ATOM 871 C CA . SER A 1 109 ? 5.823 -1.314 2.409 1.00 89.94 109 SER A CA 1
ATOM 872 C C . SER A 1 109 ? 5.325 0.110 2.674 1.00 89.94 109 SER A C 1
ATOM 874 O O . SER A 1 109 ? 5.686 1.026 1.929 1.00 89.94 109 SER A O 1
ATOM 876 N N . PRO A 1 110 ? 4.540 0.344 3.741 1.00 88.94 110 PRO A N 1
ATOM 877 C CA . PRO A 1 110 ? 4.184 1.689 4.189 1.00 88.94 110 PRO A CA 1
ATOM 878 C C . PRO A 1 110 ? 5.293 2.334 5.036 1.00 88.94 110 PRO A C 1
ATOM 880 O O . PRO A 1 110 ? 5.103 3.437 5.550 1.00 88.94 110 PRO A O 1
ATOM 883 N N . SER A 1 111 ? 6.426 1.647 5.206 1.00 86.31 111 SER A N 1
ATOM 884 C CA . SER A 1 111 ? 7.585 2.114 5.959 1.00 86.31 111 SER A CA 1
ATOM 885 C C . SER A 1 111 ? 8.798 2.299 5.056 1.00 86.31 111 SER A C 1
ATOM 887 O O . SER A 1 111 ? 9.052 1.494 4.153 1.00 86.31 111 SER A O 1
ATOM 889 N N . LYS A 1 112 ? 9.590 3.329 5.356 1.00 81.56 112 LYS A N 1
ATOM 890 C CA . LYS A 1 112 ? 10.864 3.614 4.698 1.00 81.56 112 LYS A CA 1
ATOM 891 C C . LYS A 1 112 ? 12.026 3.175 5.586 1.00 81.56 112 LYS A C 1
ATOM 893 O O . LYS A 1 112 ? 12.099 3.553 6.754 1.00 81.56 112 LYS A O 1
ATOM 898 N N . HIS A 1 113 ? 12.971 2.460 4.984 1.00 71.44 113 HIS A N 1
ATOM 899 C CA . HIS A 1 113 ? 14.283 2.181 5.561 1.00 71.44 113 HIS A CA 1
ATOM 900 C C . HIS A 1 113 ? 15.338 3.044 4.846 1.00 71.44 113 HIS A C 1
ATOM 902 O O . HIS A 1 113 ? 15.577 2.831 3.654 1.00 71.44 113 HIS A O 1
ATOM 908 N N . PRO A 1 114 ? 15.928 4.053 5.510 1.00 64.31 114 PRO A N 1
ATOM 909 C CA . PRO A 1 114 ? 17.052 4.809 4.962 1.00 64.31 114 PRO A CA 1
ATOM 910 C C . PRO A 1 114 ? 18.254 3.876 4.743 1.00 64.31 114 PRO A C 1
ATOM 912 O O . PRO A 1 114 ? 18.628 3.119 5.635 1.00 64.31 114 PRO A O 1
ATOM 915 N N . MET A 1 115 ? 18.834 3.879 3.539 1.00 61.88 115 MET A N 1
ATOM 916 C CA . MET A 1 115 ? 20.015 3.053 3.223 1.00 61.88 115 MET A CA 1
ATOM 917 C C . MET A 1 115 ? 21.336 3.732 3.607 1.00 61.88 115 MET A C 1
ATOM 919 O O . MET A 1 115 ? 22.378 3.086 3.655 1.00 61.88 115 MET A O 1
ATOM 923 N N . ASP A 1 116 ? 21.297 5.039 3.841 1.00 64.25 116 ASP A N 1
ATOM 924 C CA . ASP A 1 116 ? 22.423 5.920 4.142 1.00 64.25 116 ASP A CA 1
ATOM 925 C C . ASP A 1 116 ? 22.941 5.784 5.582 1.00 64.25 116 ASP A C 1
ATOM 927 O O . ASP A 1 116 ? 24.087 6.140 5.862 1.00 64.25 116 ASP A O 1
ATOM 931 N N . SER A 1 117 ? 22.150 5.175 6.467 1.00 57.50 117 SER A N 1
ATOM 932 C CA . SER A 1 117 ? 22.450 5.060 7.892 1.00 57.50 117 SER A CA 1
ATOM 933 C C . SER A 1 117 ? 22.278 3.617 8.360 1.00 57.50 117 SER A C 1
ATOM 935 O O . SER A 1 117 ? 21.168 3.097 8.478 1.00 57.50 117 SER A O 1
ATOM 937 N N . LYS A 1 118 ? 23.385 2.941 8.677 1.00 54.34 118 LYS A N 1
ATOM 938 C CA . LYS A 1 118 ? 23.334 1.605 9.283 1.00 54.34 118 LYS A CA 1
ATOM 939 C C . LYS A 1 118 ? 22.747 1.710 10.698 1.00 54.34 118 LYS A C 1
ATOM 941 O O . LYS A 1 118 ? 23.471 2.051 11.629 1.00 54.34 118 LYS A O 1
ATOM 946 N N . GLY A 1 119 ? 21.463 1.385 10.851 1.00 56.81 119 GLY A N 1
ATOM 947 C CA . GLY A 1 119 ? 20.777 1.308 12.148 1.00 56.81 119 GLY A CA 1
ATOM 948 C C . GLY A 1 119 ? 19.682 2.348 12.396 1.00 56.81 119 GLY A C 1
ATOM 949 O O . GLY A 1 119 ? 19.232 2.457 13.532 1.00 56.81 119 GLY A O 1
ATOM 950 N N . GLU A 1 120 ? 19.249 3.106 11.385 1.00 59.19 120 GLU A N 1
ATOM 951 C CA . GLU A 1 120 ? 18.110 4.020 11.541 1.00 59.19 120 GLU A CA 1
ATOM 952 C C . GLU A 1 120 ? 16.787 3.232 11.609 1.00 59.19 120 GLU A C 1
ATOM 954 O O . GLU A 1 120 ? 16.562 2.298 10.831 1.00 59.19 120 GLU A O 1
ATOM 959 N N . GLU A 1 121 ? 15.933 3.565 12.583 1.00 61.84 121 GLU A N 1
ATOM 960 C CA . GLU A 1 121 ? 14.641 2.902 12.788 1.00 61.84 121 GLU A CA 1
ATOM 961 C C . GLU A 1 121 ? 13.732 3.068 11.558 1.00 61.84 121 GLU A C 1
ATOM 963 O O . GLU A 1 121 ? 13.693 4.120 10.917 1.00 61.84 121 GLU A O 1
ATOM 968 N N . SER A 1 122 ? 12.980 2.014 11.226 1.00 70.81 122 SER A N 1
ATOM 969 C CA . SER A 1 122 ? 11.966 2.060 10.167 1.00 70.81 122 SER A CA 1
ATOM 970 C C . SER A 1 122 ? 10.932 3.131 10.501 1.00 70.81 122 SER A C 1
ATOM 972 O O . SER A 1 122 ? 10.271 3.044 11.537 1.00 70.81 122 SER A O 1
ATOM 974 N N . LYS A 1 123 ? 10.771 4.132 9.633 1.00 81.56 123 LYS A N 1
ATOM 975 C CA . LYS A 1 123 ? 9.777 5.191 9.834 1.00 81.56 123 LYS A CA 1
ATOM 976 C C . LYS A 1 123 ? 8.569 4.937 8.943 1.00 81.56 123 LYS A C 1
ATOM 978 O O . LYS A 1 123 ? 8.730 4.723 7.739 1.00 81.56 123 LYS A O 1
ATOM 983 N N . ILE A 1 124 ? 7.366 5.014 9.516 1.00 86.62 124 ILE A N 1
ATOM 984 C CA . ILE A 1 124 ? 6.121 5.036 8.737 1.00 86.62 124 ILE A CA 1
ATOM 985 C C . ILE A 1 124 ? 6.176 6.229 7.781 1.00 86.62 124 ILE A C 1
ATOM 987 O O . ILE A 1 124 ? 6.422 7.364 8.191 1.00 86.62 124 ILE A O 1
ATOM 991 N N . SER A 1 125 ? 5.981 5.954 6.496 1.00 86.62 125 SER A N 1
ATOM 992 C CA . SER A 1 125 ? 6.067 6.930 5.412 1.00 86.62 125 SER A CA 1
ATOM 993 C C . SER A 1 125 ? 4.746 7.154 4.687 1.00 86.62 125 SER A C 1
ATOM 995 O O . SER A 1 125 ? 4.720 7.903 3.708 1.00 86.62 125 SER A O 1
ATOM 997 N N . TYR A 1 126 ? 3.669 6.518 5.160 1.00 88.19 126 TYR A N 1
ATOM 998 C CA . TYR A 1 126 ? 2.310 6.739 4.677 1.00 88.19 126 TYR A CA 1
ATOM 999 C C . TYR A 1 126 ? 2.003 8.248 4.596 1.00 88.19 126 TYR A C 1
ATOM 1001 O O . TYR A 1 126 ? 2.344 8.974 5.532 1.00 88.19 126 TYR A O 1
ATOM 1009 N N . PRO A 1 127 ? 1.420 8.749 3.492 1.00 89.44 127 PRO A N 1
ATOM 1010 C CA . PRO A 1 127 ? 0.774 8.011 2.396 1.00 89.44 127 PRO A CA 1
ATOM 1011 C C . PRO A 1 127 ? 1.719 7.431 1.328 1.00 89.44 127 PRO A C 1
ATOM 1013 O O . PRO A 1 127 ? 1.262 6.775 0.396 1.00 89.44 127 PRO A O 1
ATOM 1016 N N . ASN A 1 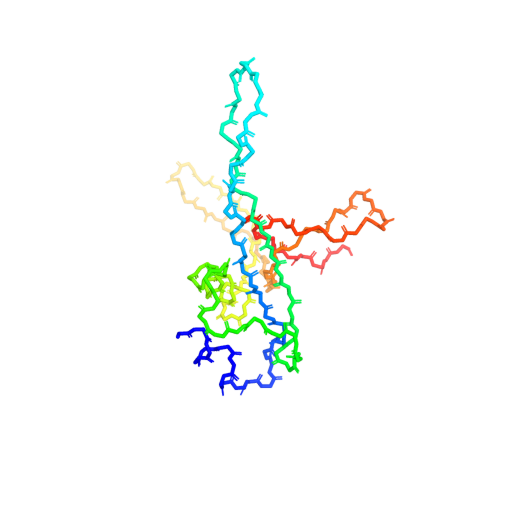128 ? 3.036 7.628 1.437 1.00 90.44 128 ASN A N 1
ATOM 1017 C CA . ASN A 1 128 ? 3.983 7.078 0.468 1.00 90.44 128 ASN A CA 1
ATOM 1018 C C . ASN A 1 128 ? 4.234 5.585 0.710 1.00 90.44 128 ASN A C 1
ATOM 1020 O O . ASN A 1 128 ? 4.643 5.176 1.803 1.00 90.44 128 ASN A O 1
ATOM 1024 N N . ILE A 1 129 ? 4.059 4.798 -0.352 1.00 92.44 129 ILE A N 1
ATOM 1025 C CA . ILE A 1 129 ? 4.313 3.357 -0.384 1.00 92.44 129 ILE A CA 1
ATOM 1026 C C . ILE A 1 129 ? 5.644 3.100 -1.089 1.00 92.44 129 ILE A C 1
ATOM 1028 O O . ILE A 1 129 ? 5.861 3.540 -2.219 1.00 92.44 129 ILE A O 1
ATOM 1032 N N . PHE A 1 130 ? 6.536 2.383 -0.415 1.00 91.44 130 PHE A N 1
ATOM 1033 C CA . PHE A 1 130 ? 7.855 2.015 -0.917 1.00 91.44 130 PHE A CA 1
ATOM 1034 C C . PHE A 1 130 ? 7.865 0.563 -1.378 1.00 91.44 130 PHE A C 1
ATOM 1036 O O . PHE A 1 130 ? 7.135 -0.271 -0.853 1.00 91.44 130 PHE A O 1
ATOM 1043 N N . PHE A 1 131 ? 8.726 0.251 -2.342 1.00 90.44 131 PHE A N 1
ATOM 1044 C CA . PHE A 1 131 ? 8.941 -1.112 -2.816 1.00 90.44 131 PHE A CA 1
ATOM 1045 C C . PHE A 1 131 ? 10.372 -1.519 -2.497 1.00 90.44 131 PHE A C 1
ATOM 1047 O O . PHE A 1 131 ? 11.316 -0.877 -2.962 1.00 90.44 131 PHE A O 1
ATOM 1054 N N . MET A 1 132 ? 10.533 -2.556 -1.677 1.00 81.31 132 MET A N 1
ATOM 1055 C CA . MET A 1 132 ? 11.860 -3.013 -1.264 1.00 81.31 132 MET A CA 1
ATOM 1056 C C . MET A 1 132 ? 12.519 -3.825 -2.382 1.00 81.31 132 MET A C 1
ATOM 1058 O O . MET A 1 132 ? 11.888 -4.694 -2.988 1.00 81.31 132 MET A O 1
ATOM 1062 N N . ILE A 1 133 ? 13.791 -3.527 -2.655 1.00 82.69 133 ILE A N 1
ATOM 1063 C CA . ILE A 1 133 ? 14.624 -4.234 -3.632 1.00 82.69 133 ILE A CA 1
ATOM 1064 C C . ILE A 1 133 ? 15.846 -4.773 -2.883 1.00 82.69 133 ILE A C 1
ATOM 1066 O O . ILE A 1 133 ? 16.827 -4.059 -2.688 1.00 82.69 133 ILE A O 1
ATOM 1070 N N . ASP A 1 134 ? 15.785 -6.038 -2.473 1.00 67.81 134 ASP A N 1
ATOM 1071 C CA . ASP A 1 134 ? 16.887 -6.718 -1.785 1.00 67.81 134 ASP A CA 1
ATOM 1072 C C . ASP A 1 134 ? 17.830 -7.337 -2.821 1.00 67.81 134 ASP A C 1
ATOM 1074 O O . ASP A 1 134 ? 17.661 -8.482 -3.247 1.00 67.81 134 ASP A O 1
ATOM 1078 N N . SER A 1 135 ? 18.784 -6.557 -3.331 1.00 57.16 135 SER A N 1
ATOM 1079 C CA . SER A 1 135 ? 19.815 -7.030 -4.274 1.00 57.16 135 SER A CA 1
ATOM 1080 C C . SER A 1 135 ? 21.025 -6.087 -4.294 1.00 57.16 135 SER A C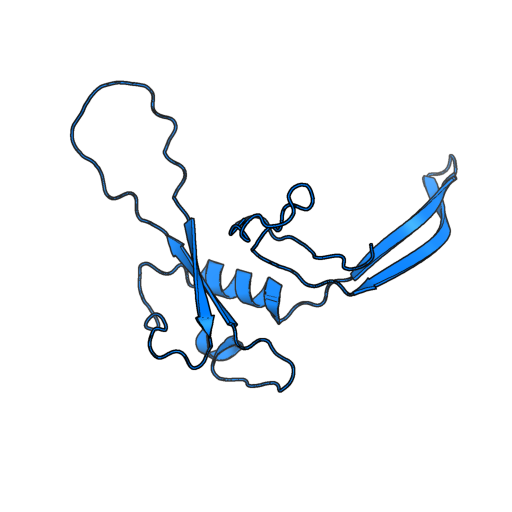 1
ATOM 1082 O O . SER A 1 135 ? 21.318 -5.493 -5.333 1.00 57.16 135 SER A O 1
ATOM 1084 N N . PHE A 1 136 ? 21.692 -5.936 -3.145 1.00 51.84 136 PHE A N 1
ATOM 1085 C CA . PHE A 1 136 ? 22.976 -5.230 -3.027 1.00 51.84 136 PHE A CA 1
ATOM 1086 C C . PHE A 1 136 ? 24.149 -6.205 -3.093 1.00 51.84 136 PHE A C 1
ATOM 1088 O O . PHE A 1 136 ? 24.080 -7.246 -2.401 1.00 51.84 136 PHE A O 1
#